Protein AF-A0A2E0SIR5-F1 (afdb_monomer_lite)

pLDDT: mean 81.7, std 12.96, range [32.72, 91.44]

Radius of gyration: 16.81 Å; chains: 1; bounding box: 37×36×46 Å

Foldseek 3Di:
DDKDFLQVVLVVLLVLLVLVLVLLPVLLVVAPDPVSVVLSVVSNVVSVVLSVVSVCCSVVPDPVRRRDMFDDDDLVQLVVLSVPLHDHNPDDSVVNLVSVLSNLVSVLVNLVVVLVRDPDVVNNVVSVVSSVVSVVVNVVSVVQVVVCVVDDDHPPPDD

Secondary structure (DSSP, 8-state):
--EEEHHHHHHHHHHHHHHHHHHHHHHHHH-SSHHHHHHHHHHHHHHHHHHHHHHHHHHHS-HHHHT-EEEPPP-HHHHHHHHH----TT--HHHHHHHHHHHHHHHHHHHHHHHHH---HHHHHHHHHHHHHHHHHHHHHHHHHHHHHHSS-------

Structure (mmCIF, N/CA/C/O backbone):
data_AF-A0A2E0SIR5-F1
#
_entry.id   AF-A0A2E0SIR5-F1
#
loop_
_atom_site.group_PDB
_atom_site.id
_atom_site.type_symbol
_atom_site.label_atom_id
_atom_site.label_alt_id
_atom_site.label_comp_id
_atom_site.label_asym_id
_atom_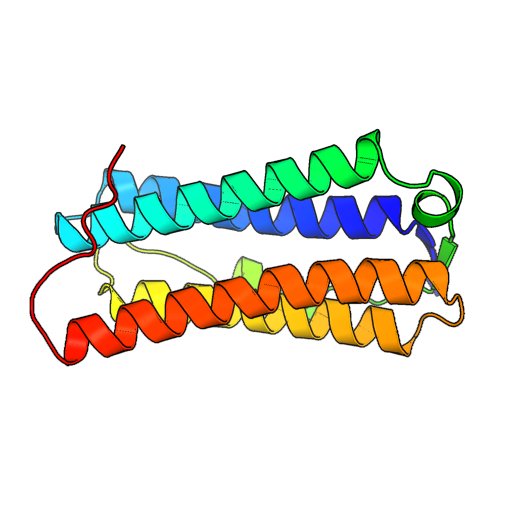site.label_entity_id
_atom_site.label_seq_id
_atom_site.pdbx_PDB_ins_code
_atom_site.Cartn_x
_atom_site.Cartn_y
_atom_site.Cartn_z
_atom_site.occupancy
_atom_site.B_iso_or_equiv
_atom_site.auth_seq_id
_atom_site.auth_comp_id
_atom_site.auth_asym_id
_atom_site.auth_atom_id
_atom_site.pdbx_PDB_model_num
ATOM 1 N N . MET A 1 1 ? 12.531 -19.395 -13.710 1.00 58.06 1 MET A N 1
ATOM 2 C CA . MET A 1 1 ? 12.497 -17.921 -13.740 1.00 58.06 1 MET A CA 1
ATOM 3 C C . MET A 1 1 ? 11.177 -17.541 -14.371 1.00 58.06 1 MET A C 1
ATOM 5 O O . MET A 1 1 ? 10.950 -17.927 -15.512 1.00 58.06 1 MET A O 1
ATOM 9 N N . ALA A 1 2 ? 10.277 -16.946 -13.594 1.00 77.88 2 ALA A N 1
ATOM 10 C CA . ALA A 1 2 ? 9.018 -16.431 -14.116 1.00 77.88 2 ALA A CA 1
ATOM 11 C C . ALA A 1 2 ? 9.259 -15.013 -14.646 1.00 77.88 2 ALA A C 1
ATOM 13 O O . ALA A 1 2 ? 10.130 -14.304 -14.142 1.00 77.88 2 ALA A O 1
ATOM 14 N N . TYR A 1 3 ? 8.525 -14.628 -15.680 1.00 81.69 3 TYR A N 1
ATOM 15 C CA . TYR A 1 3 ? 8.509 -13.265 -16.192 1.00 81.69 3 TYR A CA 1
ATOM 16 C C . TYR A 1 3 ? 7.081 -12.771 -16.100 1.00 81.69 3 TYR A C 1
ATOM 18 O O . TYR A 1 3 ? 6.161 -13.504 -16.456 1.00 81.69 3 TYR A O 1
ATOM 26 N N . GLU A 1 4 ? 6.915 -11.539 -15.650 1.00 86.19 4 GLU A N 1
ATOM 27 C CA . GLU A 1 4 ? 5.612 -10.899 -15.549 1.00 86.19 4 GLU A CA 1
ATOM 28 C C . GLU A 1 4 ? 5.684 -9.513 -16.169 1.00 86.19 4 GLU A C 1
ATOM 30 O O . GLU A 1 4 ? 6.744 -8.888 -16.249 1.00 86.19 4 GLU A O 1
ATOM 35 N N . THR A 1 5 ? 4.543 -9.034 -16.646 1.00 90.38 5 THR A N 1
ATOM 36 C CA . THR A 1 5 ? 4.453 -7.665 -17.150 1.00 90.38 5 THR A CA 1
ATOM 37 C C . THR A 1 5 ? 4.331 -6.684 -15.990 1.00 90.38 5 THR A C 1
ATOM 39 O O . THR A 1 5 ? 3.752 -7.012 -14.950 1.00 90.38 5 THR A O 1
ATOM 42 N N . VAL A 1 6 ? 4.804 -5.449 -16.175 1.00 88.94 6 VAL A N 1
ATOM 43 C CA . VAL A 1 6 ? 4.558 -4.359 -15.211 1.00 88.94 6 VAL A CA 1
ATOM 44 C C . VAL A 1 6 ? 3.060 -4.226 -14.929 1.00 88.94 6 VAL A C 1
ATOM 46 O O . VAL A 1 6 ? 2.660 -4.043 -13.784 1.00 88.94 6 VAL A O 1
ATOM 49 N N . ARG A 1 7 ? 2.213 -4.409 -15.947 1.00 89.94 7 ARG A N 1
ATOM 50 C CA . ARG A 1 7 ? 0.754 -4.469 -15.802 1.00 89.94 7 ARG A CA 1
ATOM 51 C C . ARG A 1 7 ? 0.297 -5.510 -14.778 1.00 89.94 7 ARG A C 1
ATOM 53 O O . ARG A 1 7 ? -0.527 -5.175 -13.931 1.00 89.94 7 ARG A O 1
ATOM 60 N N . ASN A 1 8 ? 0.818 -6.734 -14.851 1.00 89.38 8 ASN A N 1
ATOM 61 C CA . ASN A 1 8 ? 0.460 -7.809 -13.922 1.00 89.38 8 ASN A CA 1
ATOM 62 C C . ASN A 1 8 ? 0.947 -7.505 -12.502 1.00 89.38 8 ASN A C 1
ATOM 64 O O . ASN A 1 8 ? 0.216 -7.747 -11.548 1.00 89.38 8 ASN A O 1
ATOM 68 N N . ILE A 1 9 ? 2.131 -6.903 -12.358 1.00 88.81 9 ILE A N 1
ATOM 69 C CA . ILE A 1 9 ? 2.648 -6.455 -11.055 1.00 88.81 9 ILE A CA 1
ATOM 70 C C . ILE A 1 9 ? 1.749 -5.355 -10.467 1.00 88.81 9 ILE A C 1
ATOM 72 O O . ILE A 1 9 ? 1.407 -5.393 -9.289 1.00 88.81 9 ILE A O 1
ATOM 76 N N . VAL A 1 10 ? 1.302 -4.399 -11.283 1.00 88.50 10 VAL A N 1
ATOM 77 C CA . VAL A 1 10 ? 0.365 -3.350 -10.849 1.00 88.50 10 VAL A CA 1
ATOM 78 C C . VAL A 1 10 ? -0.994 -3.937 -10.457 1.00 88.50 10 VAL A C 1
ATOM 80 O O . VAL A 1 10 ? -1.570 -3.508 -9.458 1.00 88.50 10 VAL A O 1
ATOM 83 N N . GLU A 1 11 ? -1.501 -4.924 -11.202 1.00 89.69 11 GLU A N 1
ATOM 84 C CA . GLU A 1 11 ? -2.747 -5.619 -10.847 1.00 89.69 11 GLU A CA 1
ATOM 85 C C . GLU A 1 11 ? -2.596 -6.388 -9.532 1.00 89.69 11 GLU A C 1
ATOM 87 O O . GLU A 1 11 ? -3.470 -6.314 -8.675 1.00 89.69 11 GLU A O 1
ATOM 92 N N . LEU A 1 12 ? -1.456 -7.050 -9.324 1.00 89.88 12 LEU A N 1
ATOM 93 C CA . LEU A 1 12 ? -1.142 -7.732 -8.073 1.00 89.88 12 LEU A CA 1
ATOM 94 C C . LEU A 1 12 ? -1.183 -6.763 -6.887 1.00 89.88 12 LEU A C 1
ATOM 96 O O . LEU A 1 12 ? -1.858 -7.039 -5.898 1.00 89.88 12 LEU A O 1
ATOM 100 N N . ILE A 1 13 ? -0.506 -5.616 -6.996 1.00 89.88 13 ILE A N 1
ATOM 101 C CA . ILE A 1 13 ? -0.499 -4.580 -5.953 1.00 89.88 13 ILE A CA 1
ATOM 102 C C . ILE A 1 13 ? -1.934 -4.110 -5.679 1.00 89.88 13 ILE A C 1
ATOM 104 O O . ILE A 1 13 ? -2.387 -4.102 -4.532 1.00 89.88 13 ILE A O 1
ATOM 108 N N . ARG A 1 14 ? -2.689 -3.796 -6.737 1.00 90.88 14 ARG A N 1
ATOM 109 C CA . ARG A 1 14 ? -4.096 -3.383 -6.647 1.00 90.88 14 ARG A CA 1
ATOM 110 C C . ARG A 1 14 ? -4.962 -4.425 -5.935 1.00 90.88 14 ARG A C 1
ATOM 112 O O . ARG A 1 14 ? -5.842 -4.065 -5.152 1.00 90.88 14 ARG A O 1
ATOM 119 N N . ASP A 1 15 ? -4.707 -5.701 -6.186 1.00 90.81 15 ASP A N 1
ATOM 120 C CA . ASP A 1 15 ? -5.405 -6.821 -5.566 1.00 90.81 15 ASP A CA 1
ATOM 121 C C . ASP A 1 15 ? -5.079 -6.975 -4.079 1.00 90.81 15 ASP A C 1
ATOM 123 O O . ASP A 1 15 ? -5.973 -7.333 -3.305 1.00 90.81 15 ASP A O 1
ATOM 127 N N . LYS A 1 16 ? -3.843 -6.688 -3.652 1.00 90.62 16 LYS A N 1
ATOM 128 C CA . LYS A 1 16 ? -3.480 -6.686 -2.224 1.00 90.62 16 LYS A CA 1
ATOM 129 C C . LYS A 1 16 ? -4.167 -5.545 -1.472 1.00 90.62 16 LYS A C 1
ATOM 131 O O . LYS A 1 16 ? -4.758 -5.785 -0.424 1.00 90.62 16 LYS A O 1
ATOM 136 N N . HIS A 1 17 ? -4.188 -4.340 -2.041 1.00 90.06 17 HIS A N 1
ATOM 137 C CA . HIS A 1 17 ? -4.919 -3.204 -1.462 1.00 90.06 17 HIS A CA 1
ATOM 138 C C . HIS A 1 17 ? -6.436 -3.457 -1.401 1.00 90.06 17 HIS A C 1
ATOM 140 O O . HIS A 1 17 ? -7.101 -3.120 -0.422 1.00 90.06 17 HIS A O 1
ATOM 146 N N . ARG A 1 18 ? -7.003 -4.149 -2.402 1.00 90.25 18 ARG A N 1
ATOM 147 C CA . ARG A 1 18 ? -8.403 -4.606 -2.340 1.00 90.25 18 ARG A CA 1
ATOM 148 C C . ARG A 1 18 ? -8.640 -5.558 -1.164 1.00 90.25 18 ARG A C 1
ATOM 150 O O . ARG A 1 18 ? -9.606 -5.370 -0.435 1.00 90.25 18 ARG A O 1
ATOM 157 N N . GLN A 1 19 ? -7.768 -6.548 -0.968 1.00 90.31 19 GLN A N 1
ATOM 158 C CA . GLN A 1 19 ? -7.872 -7.486 0.159 1.00 90.31 19 GLN A CA 1
ATOM 159 C C . GLN A 1 19 ? -7.798 -6.763 1.508 1.00 90.31 19 GLN A C 1
ATOM 161 O O . GLN A 1 19 ? -8.615 -7.034 2.383 1.00 90.31 19 GLN A O 1
ATOM 166 N N . MET A 1 20 ? -6.883 -5.799 1.642 1.00 90.00 20 MET A N 1
ATOM 167 C CA . MET A 1 20 ? -6.754 -4.952 2.830 1.00 90.00 20 MET A CA 1
ATOM 168 C C . MET A 1 20 ? -8.047 -4.179 3.121 1.00 90.00 20 MET A C 1
ATOM 170 O O . MET A 1 20 ? -8.591 -4.240 4.223 1.00 90.00 20 MET A O 1
ATOM 174 N N . ARG A 1 21 ? -8.599 -3.506 2.106 1.00 90.19 21 ARG A N 1
ATOM 175 C CA . ARG A 1 21 ? -9.873 -2.782 2.211 1.00 90.19 21 ARG A CA 1
ATOM 176 C C . ARG A 1 21 ? -11.027 -3.685 2.653 1.00 90.19 21 ARG A C 1
ATOM 178 O O . ARG A 1 21 ? -11.839 -3.280 3.486 1.00 90.19 21 ARG A O 1
ATOM 185 N N . ASP A 1 22 ? -11.120 -4.876 2.072 1.00 89.44 22 ASP A N 1
ATOM 186 C CA . ASP A 1 22 ? -12.198 -5.822 2.362 1.00 89.44 22 ASP A CA 1
ATOM 187 C C . ASP A 1 22 ? -12.049 -6.394 3.791 1.00 89.44 22 ASP A C 1
ATOM 189 O O . ASP A 1 22 ? -13.043 -6.558 4.503 1.00 89.44 22 ASP A O 1
ATOM 193 N N . ALA A 1 23 ? -10.813 -6.598 4.267 1.00 88.50 23 ALA A N 1
ATOM 194 C CA . ALA A 1 23 ? -10.523 -7.018 5.642 1.00 88.50 23 ALA A CA 1
ATOM 195 C C . ALA A 1 23 ? -10.943 -5.975 6.698 1.00 88.50 23 ALA A C 1
ATOM 197 O O . ALA A 1 23 ? -11.315 -6.342 7.813 1.00 88.50 23 ALA A O 1
ATOM 198 N N . LEU A 1 24 ? -10.949 -4.684 6.348 1.00 88.00 24 LEU A N 1
ATOM 199 C CA . LEU A 1 24 ? -11.376 -3.590 7.231 1.00 88.00 24 LEU A CA 1
ATOM 200 C C . LEU A 1 24 ? -12.908 -3.475 7.366 1.00 88.00 24 LEU A C 1
ATOM 202 O O . LEU A 1 24 ? -13.403 -2.894 8.335 1.00 88.00 24 LEU A O 1
ATOM 206 N N . GLU A 1 25 ? -13.687 -4.032 6.433 1.00 87.75 25 GLU A N 1
ATOM 207 C CA . GLU A 1 25 ? -15.138 -3.809 6.368 1.00 87.75 25 GLU A CA 1
ATOM 208 C C . GLU A 1 25 ? -15.906 -4.482 7.517 1.00 87.75 25 GLU A C 1
ATOM 210 O O . GLU A 1 25 ? -16.723 -3.847 8.195 1.00 87.75 25 GLU A O 1
ATOM 215 N N . ALA A 1 26 ? -15.645 -5.769 7.758 1.00 85.31 26 ALA A N 1
ATOM 216 C CA . ALA A 1 26 ? -16.358 -6.531 8.782 1.00 85.31 26 ALA A CA 1
ATOM 217 C C . ALA A 1 26 ? -16.077 -6.028 10.216 1.00 85.31 26 ALA A C 1
ATOM 219 O O . ALA A 1 26 ? -17.031 -5.915 10.997 1.00 85.31 26 ALA A O 1
ATOM 220 N N . PRO A 1 27 ? -14.830 -5.675 10.584 1.00 86.62 27 PRO A N 1
ATOM 221 C CA . PRO A 1 27 ? -14.520 -5.069 11.877 1.00 86.62 27 PRO A CA 1
ATOM 222 C C . PRO A 1 27 ? -15.147 -3.692 12.044 1.00 86.62 27 PRO A C 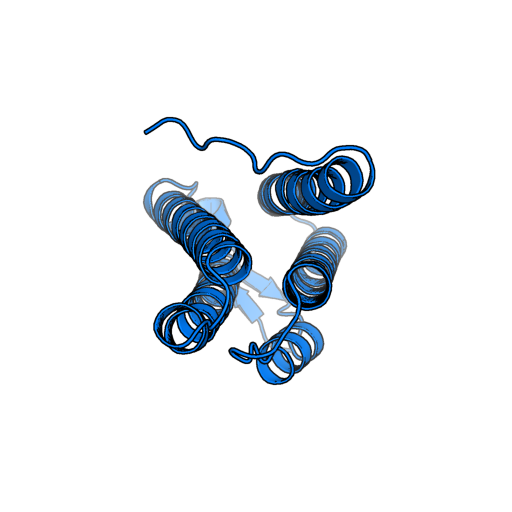1
ATOM 224 O O . PRO A 1 27 ? -15.686 -3.410 13.112 1.00 86.62 27 PRO A O 1
ATOM 227 N N . ARG A 1 28 ? -15.187 -2.872 10.983 1.00 86.19 28 ARG A N 1
ATOM 228 C CA . ARG A 1 28 ? -15.831 -1.549 11.012 1.00 86.19 28 ARG A CA 1
ATOM 229 C C . ARG A 1 28 ? -17.306 -1.653 11.384 1.00 86.19 28 ARG A C 1
ATOM 231 O O . ARG A 1 28 ? -17.776 -0.925 12.253 1.00 86.19 28 ARG A O 1
ATOM 238 N N . ALA A 1 29 ? -18.026 -2.600 10.782 1.00 85.56 29 ALA A N 1
ATOM 239 C CA . ALA A 1 29 ? -19.447 -2.823 11.058 1.00 85.56 29 ALA A CA 1
ATOM 240 C C . ALA A 1 29 ? -19.733 -3.327 12.488 1.00 85.56 29 ALA A C 1
ATOM 242 O O . ALA A 1 29 ? -20.870 -3.250 12.953 1.00 85.56 29 ALA A O 1
ATOM 243 N N . ARG A 1 30 ? -18.723 -3.872 13.176 1.00 85.25 30 ARG A N 1
ATOM 244 C CA . ARG A 1 30 ? -18.840 -4.480 14.513 1.00 85.25 30 ARG A CA 1
ATOM 245 C C . ARG A 1 30 ? -18.072 -3.716 15.593 1.00 85.25 30 ARG A C 1
ATOM 247 O O . ARG A 1 30 ? -18.050 -4.165 16.739 1.00 85.25 30 ARG A O 1
ATOM 254 N N . ALA A 1 31 ? -17.440 -2.601 15.236 1.00 83.88 31 ALA A N 1
ATOM 255 C CA . ALA A 1 31 ? -16.607 -1.819 16.131 1.00 83.88 31 ALA A CA 1
ATOM 256 C C . ALA A 1 31 ? -17.429 -1.320 17.325 1.00 83.88 31 ALA A C 1
ATOM 258 O O . ALA A 1 31 ? -18.484 -0.703 17.173 1.00 83.88 31 ALA A O 1
ATOM 259 N N . LYS A 1 32 ? -16.932 -1.584 18.535 1.00 80.75 32 LYS A N 1
ATOM 260 C CA . LYS A 1 32 ? -17.599 -1.174 19.783 1.00 80.75 32 LYS A CA 1
ATOM 261 C C . LYS A 1 32 ? -17.316 0.283 20.149 1.00 80.75 32 LYS A C 1
ATOM 263 O O . LYS A 1 32 ? -18.057 0.876 20.929 1.00 80.75 32 LYS A O 1
ATOM 268 N N . SER A 1 33 ? -16.243 0.849 19.600 1.00 85.06 33 SER A N 1
ATOM 269 C CA . SER A 1 33 ? -15.816 2.226 19.831 1.00 85.06 33 SER A CA 1
ATOM 270 C C . SER A 1 33 ? -16.059 3.078 18.581 1.00 85.06 33 SER A C 1
ATOM 272 O O . SER A 1 33 ? -15.588 2.700 17.505 1.00 85.06 33 SER A O 1
ATOM 274 N N . PRO A 1 34 ? -16.710 4.253 18.704 1.00 83.69 34 PRO A N 1
ATOM 275 C CA . PRO A 1 34 ? -16.827 5.210 17.605 1.00 83.69 34 PRO A CA 1
ATOM 276 C C . PRO A 1 34 ? -15.467 5.611 17.027 1.00 83.69 34 PRO A C 1
ATOM 278 O O . PRO A 1 34 ? -15.338 5.761 15.819 1.00 83.69 34 PRO A O 1
ATOM 281 N N . LYS A 1 35 ? -14.437 5.713 17.880 1.00 84.12 35 LYS A N 1
ATOM 282 C CA . LYS A 1 35 ? -13.070 6.048 17.464 1.00 84.12 35 LYS A CA 1
ATOM 283 C C . LYS A 1 35 ? -12.502 4.987 16.517 1.00 84.12 35 LYS A C 1
ATOM 285 O O . LYS A 1 35 ? -12.050 5.311 15.430 1.00 84.12 35 LYS A O 1
ATOM 290 N N . VAL A 1 36 ? -12.621 3.715 16.903 1.00 86.62 36 VAL A N 1
ATOM 291 C CA . VAL A 1 36 ? -12.186 2.563 16.094 1.00 86.62 36 VAL A CA 1
ATOM 292 C C . VAL A 1 36 ? -12.955 2.491 14.775 1.00 86.62 36 VAL A C 1
ATOM 294 O O . VAL A 1 36 ? -12.354 2.274 13.728 1.00 86.62 36 VAL A O 1
ATOM 297 N N . ALA A 1 37 ? -14.271 2.720 14.802 1.00 85.12 37 ALA A N 1
ATOM 298 C CA . ALA A 1 37 ? -15.089 2.734 13.590 1.00 85.12 37 ALA A CA 1
ATOM 299 C C . ALA A 1 37 ? -14.629 3.814 12.596 1.00 85.12 37 ALA A C 1
ATOM 301 O O . ALA A 1 37 ? -14.508 3.530 11.405 1.00 85.12 37 ALA A O 1
ATOM 302 N N . VAL A 1 38 ? -14.333 5.022 13.090 1.00 86.88 38 VAL A N 1
ATOM 303 C CA . VAL A 1 38 ? -13.818 6.134 12.277 1.00 86.88 38 VAL A CA 1
ATOM 304 C C . VAL A 1 38 ? -12.436 5.811 11.712 1.00 86.88 38 VAL A C 1
ATOM 306 O O . VAL A 1 38 ? -12.223 6.010 10.519 1.00 86.88 38 VAL A O 1
ATOM 309 N N . THR A 1 39 ? -11.518 5.261 12.513 1.00 87.25 39 THR A N 1
ATOM 310 C CA . THR A 1 39 ? -10.187 4.854 12.029 1.00 87.25 39 THR A CA 1
ATOM 311 C C . THR A 1 39 ? -10.292 3.801 10.927 1.00 87.25 39 THR A C 1
ATOM 313 O O . THR A 1 39 ? -9.678 3.949 9.875 1.00 87.25 39 THR A O 1
ATOM 316 N N . LEU A 1 40 ? -11.108 2.762 11.126 1.00 87.56 40 LEU A N 1
ATOM 317 C CA . LEU A 1 40 ? -11.317 1.716 10.122 1.00 87.56 40 LEU A CA 1
ATOM 318 C C . LEU A 1 40 ? -11.951 2.273 8.840 1.00 87.56 40 LEU A C 1
ATOM 320 O O . LEU A 1 40 ? -11.573 1.864 7.747 1.00 87.56 40 LEU A O 1
ATOM 324 N N . GLU A 1 41 ? -12.888 3.220 8.951 1.00 88.31 41 GLU A N 1
ATOM 325 C CA . GLU A 1 41 ? -13.472 3.899 7.789 1.00 88.31 41 GLU A CA 1
ATOM 326 C C . GLU A 1 41 ? -12.444 4.749 7.038 1.00 88.31 41 GLU A C 1
ATOM 328 O O . GLU A 1 41 ? -12.399 4.712 5.808 1.00 88.31 41 GLU A O 1
ATOM 333 N N . TYR A 1 42 ? -11.619 5.500 7.766 1.00 87.56 42 TYR A N 1
ATOM 334 C CA . TYR A 1 42 ? -10.558 6.311 7.183 1.00 87.56 42 TYR A CA 1
ATOM 335 C C . TYR A 1 42 ? -9.568 5.445 6.396 1.00 87.56 42 TYR A C 1
ATOM 337 O O . TYR A 1 42 ? -9.335 5.707 5.216 1.00 87.56 42 TYR A O 1
ATOM 345 N N . LEU A 1 43 ? -9.073 4.361 6.999 1.00 88.12 43 LEU A N 1
ATOM 346 C CA . LEU A 1 43 ? -8.170 3.424 6.326 1.00 88.12 43 LEU A CA 1
ATOM 347 C C . LEU A 1 43 ? -8.838 2.742 5.127 1.00 88.12 43 LEU A C 1
ATOM 349 O O . LEU A 1 43 ? -8.211 2.562 4.087 1.00 88.12 43 LEU A O 1
ATOM 353 N N . GLN A 1 44 ? -10.126 2.403 5.225 1.00 89.88 44 GLN A N 1
ATOM 354 C CA . GLN A 1 44 ? -10.862 1.815 4.106 1.00 89.88 44 GLN A CA 1
ATOM 355 C C . GLN A 1 44 ? -10.949 2.773 2.904 1.00 89.88 44 GLN A C 1
ATOM 357 O O . GLN A 1 44 ? -10.783 2.341 1.759 1.00 89.88 44 GLN A O 1
ATOM 362 N N . LYS A 1 45 ? -11.203 4.066 3.152 1.00 88.25 45 LYS A N 1
ATOM 363 C CA . LYS A 1 45 ? -11.227 5.103 2.106 1.00 88.25 45 LYS A CA 1
ATOM 364 C C . LYS A 1 45 ? -9.845 5.305 1.493 1.00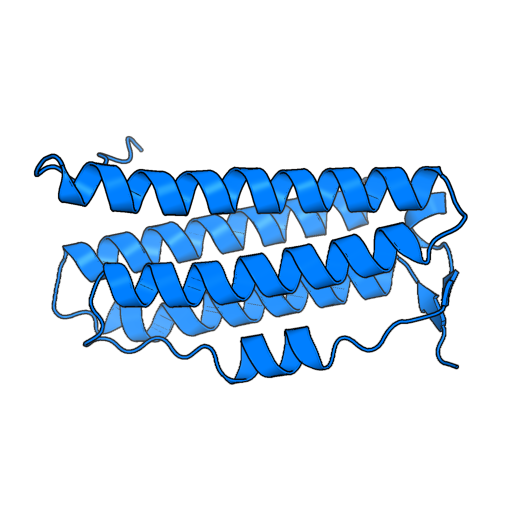 88.25 45 LYS A C 1
ATOM 366 O O . LYS A 1 45 ? -9.731 5.316 0.270 1.00 88.25 45 LYS A O 1
ATOM 371 N N . ASP A 1 46 ? -8.812 5.372 2.327 1.00 87.25 46 ASP A N 1
ATOM 372 C CA . ASP A 1 46 ? -7.416 5.485 1.900 1.00 87.25 46 ASP A CA 1
ATOM 373 C C . ASP A 1 46 ? -7.054 4.345 0.920 1.00 87.25 46 ASP A C 1
ATOM 375 O O . ASP A 1 46 ? -6.592 4.575 -0.204 1.00 87.25 46 ASP A O 1
ATOM 379 N N . GLU A 1 47 ? -7.359 3.097 1.275 1.00 89.31 47 GLU A N 1
ATOM 380 C CA . GLU A 1 47 ? -7.139 1.929 0.410 1.00 89.31 47 GLU A CA 1
ATOM 381 C C . GLU A 1 47 ? -7.931 1.989 -0.909 1.00 89.31 47 GLU A C 1
ATOM 383 O O . GLU A 1 47 ? -7.424 1.636 -1.980 1.00 89.31 47 GLU A O 1
ATOM 388 N N . GLN A 1 48 ? -9.169 2.487 -0.866 1.00 89.06 48 GLN A N 1
ATOM 389 C CA . GLN A 1 48 ? -9.989 2.673 -2.062 1.00 89.06 48 GLN A CA 1
ATOM 390 C C . GLN A 1 48 ? -9.396 3.718 -3.018 1.00 89.06 48 GLN A C 1
ATOM 392 O O . GLN A 1 48 ? -9.373 3.489 -4.231 1.00 89.06 48 GLN A O 1
ATOM 397 N N . GLU A 1 49 ? -8.904 4.844 -2.503 1.00 87.50 49 GLU A N 1
ATOM 398 C CA . GLU A 1 49 ? -8.256 5.883 -3.311 1.00 87.50 49 GLU A CA 1
ATOM 399 C C . GLU A 1 49 ? -7.021 5.341 -4.033 1.00 87.50 49 GLU A C 1
ATOM 401 O O . GLU A 1 49 ? -6.825 5.607 -5.223 1.00 87.50 49 GLU A O 1
ATOM 406 N N . LEU A 1 50 ? -6.237 4.498 -3.355 1.00 85.75 50 LEU A N 1
ATOM 407 C CA . LEU A 1 50 ? -5.074 3.853 -3.962 1.00 85.75 50 LEU A CA 1
ATOM 408 C C . LEU A 1 50 ? -5.487 2.898 -5.085 1.00 85.75 50 LEU A C 1
ATOM 410 O O . LEU A 1 50 ? -4.918 2.918 -6.178 1.00 85.75 50 LEU A O 1
ATOM 414 N N . GLN A 1 51 ? -6.529 2.100 -4.851 1.00 87.19 51 GLN A N 1
ATOM 415 C CA . GLN A 1 51 ? -7.060 1.192 -5.862 1.00 87.19 51 GLN A CA 1
ATOM 416 C C . GLN A 1 51 ? -7.521 1.940 -7.126 1.00 87.19 51 GLN A C 1
ATOM 418 O O . GLN A 1 51 ? -7.336 1.441 -8.243 1.00 87.19 51 GLN A O 1
ATOM 423 N N . LEU A 1 52 ? -8.122 3.121 -6.956 1.00 86.50 52 LEU A N 1
ATOM 424 C CA . LEU A 1 52 ? -8.541 3.989 -8.058 1.00 86.50 52 LEU A CA 1
ATOM 425 C C . LEU A 1 52 ? -7.337 4.602 -8.778 1.00 86.50 52 LEU A C 1
ATOM 427 O O . LEU A 1 52 ? -7.299 4.569 -10.008 1.00 86.50 52 LEU A O 1
ATOM 431 N N . MET A 1 53 ? -6.336 5.095 -8.044 1.00 87.06 53 MET A N 1
ATOM 432 C CA . MET A 1 53 ? -5.089 5.604 -8.623 1.00 87.06 53 MET A CA 1
ATOM 433 C C . MET A 1 53 ? -4.395 4.532 -9.475 1.00 87.06 53 MET A C 1
ATOM 435 O O . MET A 1 53 ? -4.029 4.808 -10.618 1.00 87.06 53 MET A O 1
ATOM 439 N N . LEU A 1 54 ? -4.259 3.307 -8.961 1.00 85.56 54 LEU A N 1
ATOM 440 C CA . LEU A 1 54 ? -3.647 2.191 -9.691 1.00 85.56 54 LEU A CA 1
ATOM 441 C C . LEU A 1 54 ? -4.465 1.786 -10.920 1.00 85.56 54 LEU A C 1
ATOM 443 O O . LEU A 1 54 ? -3.899 1.562 -11.990 1.00 85.56 54 LEU A O 1
ATOM 447 N N . GLY A 1 55 ? -5.795 1.741 -10.800 1.00 84.12 55 GLY A N 1
ATOM 448 C CA . GLY A 1 55 ? -6.677 1.482 -11.941 1.00 84.12 55 GLY A CA 1
ATOM 449 C C . GLY A 1 55 ? -6.549 2.555 -13.027 1.00 84.12 55 GLY A C 1
ATOM 450 O O . GLY A 1 55 ? -6.466 2.238 -14.216 1.00 84.12 55 GLY A O 1
ATOM 451 N N . ASN A 1 56 ? -6.446 3.824 -12.626 1.00 83.56 56 ASN A N 1
ATOM 452 C CA . ASN A 1 56 ? -6.194 4.927 -13.546 1.00 83.56 56 ASN A CA 1
ATOM 453 C C . ASN A 1 56 ? -4.825 4.771 -14.211 1.00 83.56 56 ASN A C 1
ATOM 455 O O . ASN A 1 56 ? -4.764 4.796 -15.437 1.00 83.56 56 ASN A O 1
ATOM 459 N N . ALA A 1 57 ? -3.765 4.488 -13.447 1.00 79.31 57 ALA A N 1
ATOM 460 C CA . ALA A 1 57 ? -2.422 4.250 -13.974 1.00 79.31 57 ALA A CA 1
ATOM 461 C C . ALA A 1 57 ? -2.382 3.112 -15.011 1.00 79.31 57 ALA A C 1
ATOM 463 O O . ALA A 1 57 ? -1.691 3.232 -16.017 1.00 79.31 57 ALA A O 1
ATOM 464 N N . GLN A 1 58 ? -3.171 2.047 -14.845 1.00 78.56 58 GLN A N 1
ATOM 465 C CA . GLN A 1 58 ? -3.282 0.987 -15.857 1.00 78.56 58 GLN A CA 1
ATOM 466 C C . GLN A 1 58 ? -4.001 1.423 -17.144 1.00 78.56 58 GLN A C 1
ATOM 468 O O . GLN A 1 58 ? -3.721 0.880 -18.218 1.00 78.56 58 GLN A O 1
ATOM 473 N N . SER A 1 59 ? -4.952 2.355 -17.036 1.00 76.38 59 SER A N 1
ATOM 474 C CA . SER A 1 59 ? -5.786 2.815 -18.155 1.00 76.38 59 SER A CA 1
ATOM 475 C C . SER A 1 59 ? -5.176 3.985 -18.935 1.00 76.38 59 SER A C 1
ATOM 477 O O . SER A 1 59 ? -5.285 4.024 -20.162 1.00 76.38 59 SER A O 1
ATOM 479 N N . THR A 1 60 ? -4.514 4.914 -18.240 1.00 75.06 60 THR A N 1
ATOM 480 C CA . THR A 1 60 ? -3.932 6.144 -18.798 1.00 75.06 60 THR A CA 1
ATOM 481 C C . THR A 1 60 ? -2.408 6.125 -18.836 1.00 75.06 60 THR A C 1
ATOM 483 O O . THR A 1 60 ? -1.814 7.035 -19.408 1.00 75.06 60 THR A O 1
ATOM 486 N N . GLY A 1 61 ? -1.769 5.136 -18.208 1.00 70.62 61 GLY A N 1
ATOM 487 C CA . GLY A 1 61 ? -0.316 5.017 -18.180 1.00 70.62 61 GLY A CA 1
ATOM 488 C C . GLY A 1 61 ? 0.287 4.751 -19.555 1.00 70.62 61 GLY A C 1
ATOM 489 O O . GLY A 1 61 ? -0.386 4.327 -20.501 1.00 70.62 61 GLY A O 1
ATOM 490 N N . GLU A 1 62 ? 1.593 4.986 -19.659 1.00 79.00 62 GLU A N 1
ATOM 491 C CA . GLU A 1 62 ? 2.353 4.672 -20.863 1.00 79.00 62 GLU A CA 1
ATOM 492 C C . GLU A 1 62 ? 2.283 3.166 -21.137 1.00 79.00 62 GLU A C 1
ATOM 494 O O . GLU A 1 62 ? 2.841 2.355 -20.397 1.00 79.00 62 GLU A O 1
ATOM 499 N N . LYS A 1 63 ? 1.597 2.779 -22.220 1.00 81.12 63 LYS A N 1
ATOM 500 C CA . LYS A 1 63 ? 1.462 1.369 -22.623 1.00 81.12 63 LYS A CA 1
ATOM 501 C C . LYS A 1 63 ? 2.817 0.674 -22.753 1.00 81.12 63 LYS A C 1
ATOM 503 O O . LYS A 1 63 ? 2.939 -0.478 -22.364 1.00 81.12 63 LYS A O 1
ATOM 508 N N . GLU A 1 64 ? 3.830 1.400 -23.228 1.00 82.19 64 GLU A N 1
ATOM 509 C CA . GLU A 1 64 ? 5.208 0.910 -23.329 1.00 82.19 64 GLU A CA 1
ATOM 510 C C . GLU A 1 64 ? 5.765 0.458 -21.970 1.00 82.19 64 GLU A C 1
ATOM 512 O O . GLU A 1 64 ? 6.408 -0.585 -21.894 1.00 82.19 64 GLU A O 1
ATOM 517 N N . VAL A 1 65 ? 5.474 1.186 -20.887 1.00 85.81 65 VAL A N 1
ATOM 518 C CA . VAL A 1 65 ? 5.891 0.814 -19.526 1.00 85.81 65 VAL A CA 1
ATOM 519 C C . VAL A 1 65 ? 5.092 -0.391 -19.032 1.00 85.81 65 VAL A C 1
ATOM 521 O O . VAL A 1 65 ? 5.680 -1.354 -18.552 1.00 85.81 65 VAL A O 1
ATOM 524 N N . LEU A 1 66 ? 3.766 -0.382 -19.189 1.00 86.19 66 LEU A N 1
ATOM 525 C CA . LEU A 1 66 ? 2.886 -1.441 -18.670 1.00 86.19 66 LEU A CA 1
ATOM 526 C C . LEU A 1 66 ? 3.082 -2.800 -19.358 1.00 86.19 66 LEU A C 1
ATOM 528 O O . LEU A 1 66 ? 2.984 -3.837 -18.702 1.00 86.19 66 LEU A O 1
ATOM 532 N N . ASP A 1 67 ? 3.363 -2.798 -20.660 1.00 89.88 67 ASP A N 1
ATOM 533 C CA . ASP A 1 67 ? 3.553 -4.017 -21.456 1.00 89.88 67 ASP A CA 1
ATOM 534 C C . ASP A 1 67 ? 5.017 -4.505 -21.432 1.00 89.88 67 ASP A C 1
ATOM 536 O O . ASP A 1 67 ? 5.368 -5.490 -22.089 1.00 89.88 67 ASP A O 1
ATOM 540 N N . THR A 1 68 ? 5.881 -3.839 -20.654 1.00 87.69 68 THR A N 1
ATOM 541 C CA . THR A 1 68 ? 7.259 -4.275 -20.427 1.00 87.69 68 THR A CA 1
ATOM 542 C C . THR A 1 68 ? 7.280 -5.537 -19.569 1.00 87.69 68 THR A C 1
ATOM 544 O O . THR A 1 68 ? 6.668 -5.596 -18.502 1.00 87.69 68 THR A O 1
ATOM 547 N N . TRP A 1 69 ? 8.025 -6.539 -20.033 1.00 88.81 69 TRP A N 1
ATOM 548 C CA . TRP A 1 69 ? 8.273 -7.779 -19.306 1.00 88.81 69 TRP A CA 1
ATOM 549 C C . TRP A 1 69 ? 9.472 -7.619 -18.382 1.00 88.81 69 TRP A C 1
ATOM 551 O O . TRP A 1 69 ? 10.553 -7.224 -18.820 1.00 88.81 69 TRP A O 1
ATOM 561 N N . LEU A 1 70 ? 9.285 -7.979 -17.121 1.00 84.81 70 LEU A N 1
ATOM 562 C CA . LEU A 1 70 ? 10.326 -8.008 -16.108 1.00 84.81 70 LEU A CA 1
ATOM 563 C C . LEU A 1 70 ? 10.524 -9.435 -15.626 1.00 84.81 70 LEU A C 1
ATOM 565 O O . LEU A 1 70 ? 9.607 -10.259 -15.662 1.00 84.81 70 LEU A O 1
ATOM 569 N N . GLN A 1 71 ? 11.733 -9.730 -15.161 1.00 81.75 71 GLN A N 1
ATOM 570 C CA . GLN A 1 71 ? 11.947 -10.935 -14.381 1.00 81.75 71 GLN A CA 1
ATOM 571 C C . GLN A 1 71 ? 11.117 -10.807 -13.101 1.00 81.75 71 GLN A C 1
ATOM 573 O O . GLN A 1 71 ? 11.324 -9.888 -12.313 1.00 81.75 71 GLN A O 1
ATOM 578 N N . TYR A 1 72 ? 10.141 -11.696 -12.940 1.00 72.75 72 TYR A N 1
ATOM 579 C CA . TYR A 1 72 ? 9.214 -11.634 -11.824 1.00 72.75 72 TYR A CA 1
ATOM 580 C C . TYR A 1 72 ? 9.910 -12.066 -10.544 1.00 72.75 72 TYR A C 1
ATOM 582 O O . TYR A 1 72 ? 10.549 -13.125 -10.490 1.00 72.75 72 TYR A O 1
ATOM 590 N N . ILE A 1 73 ? 9.743 -11.241 -9.519 1.00 69.38 73 ILE A N 1
ATOM 591 C CA . ILE A 1 73 ? 10.205 -11.527 -8.173 1.00 69.38 73 ILE A CA 1
ATOM 592 C C . ILE A 1 73 ? 8.990 -12.022 -7.383 1.00 69.38 73 ILE A C 1
ATOM 594 O O . ILE A 1 73 ? 7.961 -11.341 -7.392 1.00 69.38 73 ILE A O 1
ATOM 598 N N . PRO A 1 74 ? 9.093 -13.183 -6.709 1.00 70.44 74 PRO A N 1
ATOM 599 C CA . PRO A 1 74 ? 8.016 -13.707 -5.882 1.00 70.44 74 PRO A CA 1
ATOM 600 C C . PRO A 1 74 ? 7.538 -12.683 -4.846 1.00 70.44 74 PRO A C 1
ATOM 602 O O . PRO A 1 74 ? 8.341 -12.107 -4.116 1.00 70.44 74 PRO A O 1
ATOM 605 N N . ASP A 1 75 ? 6.223 -12.500 -4.748 1.00 78.19 75 ASP A N 1
ATOM 606 C CA . ASP A 1 75 ? 5.561 -11.646 -3.758 1.00 78.19 75 ASP A CA 1
ATOM 607 C C . ASP A 1 75 ? 5.281 -12.387 -2.440 1.00 78.19 75 ASP A C 1
ATOM 609 O O . ASP A 1 75 ? 4.379 -12.003 -1.702 1.00 78.19 75 ASP A O 1
ATOM 613 N N . GLU A 1 76 ? 6.023 -13.457 -2.138 1.00 80.06 76 GLU A N 1
ATOM 614 C CA . GLU A 1 76 ? 5.734 -14.382 -1.032 1.00 80.06 76 GLU A CA 1
ATOM 615 C C . GLU A 1 76 ? 5.656 -13.673 0.325 1.00 80.06 76 GLU A C 1
ATOM 617 O O . GLU A 1 76 ? 4.746 -13.939 1.107 1.00 80.06 76 GLU A O 1
ATOM 622 N N . GLU A 1 77 ? 6.566 -12.734 0.592 1.00 78.88 77 GLU A N 1
ATOM 623 C CA . GLU A 1 77 ? 6.589 -11.951 1.833 1.00 78.88 77 GLU A CA 1
ATOM 624 C C . GLU A 1 77 ? 5.413 -10.971 1.924 1.00 78.88 77 GLU A C 1
ATOM 626 O O . GLU A 1 77 ? 4.742 -10.882 2.957 1.00 78.88 77 GLU A O 1
ATOM 631 N N . LEU A 1 78 ? 5.088 -10.302 0.816 1.00 84.12 78 LEU A N 1
ATOM 632 C CA . LEU A 1 78 ? 3.916 -9.435 0.727 1.00 84.12 78 LEU A CA 1
ATOM 633 C C . LEU A 1 78 ? 2.623 -10.244 0.899 1.00 84.12 78 LEU A C 1
ATOM 635 O O . LEU A 1 78 ? 1.716 -9.839 1.625 1.00 84.12 78 LEU A O 1
ATOM 639 N N . GLN A 1 79 ? 2.534 -11.413 0.267 1.00 83.75 79 GLN A N 1
ATOM 640 C CA . GLN A 1 79 ? 1.396 -12.315 0.385 1.00 83.75 79 GLN A CA 1
ATOM 641 C C . GLN A 1 79 ? 1.257 -12.868 1.805 1.00 83.75 79 GLN A C 1
ATOM 643 O O . GLN A 1 79 ? 0.141 -12.913 2.323 1.00 83.75 79 GLN A O 1
ATOM 648 N N . ALA A 1 80 ? 2.362 -13.259 2.440 1.00 83.81 80 ALA A N 1
ATOM 649 C CA . ALA A 1 80 ? 2.372 -13.719 3.821 1.00 83.81 80 ALA A CA 1
ATOM 650 C C . ALA A 1 80 ? 1.922 -12.613 4.781 1.00 83.81 80 ALA A C 1
ATOM 652 O O . ALA A 1 80 ? 1.133 -12.895 5.680 1.00 83.81 80 ALA A O 1
ATOM 653 N N . THR A 1 81 ? 2.367 -11.374 4.558 1.00 84.69 81 THR A N 1
ATOM 654 C CA . THR A 1 81 ? 1.952 -10.211 5.351 1.00 84.69 81 THR A CA 1
ATOM 655 C C . THR A 1 81 ? 0.452 -9.977 5.214 1.00 84.69 81 THR A C 1
ATOM 657 O O . THR A 1 81 ? -0.250 -9.980 6.217 1.00 84.69 81 THR A O 1
ATOM 660 N N . VAL A 1 82 ? -0.071 -9.903 3.985 1.00 82.88 82 VAL A N 1
ATOM 661 C CA . VAL A 1 82 ? -1.515 -9.724 3.733 1.00 82.88 82 VAL A CA 1
ATOM 662 C C . VAL A 1 82 ? -2.355 -10.846 4.343 1.00 82.88 82 VAL A C 1
ATOM 664 O O . VAL A 1 82 ? -3.433 -10.585 4.863 1.00 82.88 82 VAL A O 1
ATOM 667 N N . ALA A 1 83 ? -1.876 -12.091 4.299 1.00 81.81 83 ALA A N 1
ATOM 668 C CA . ALA A 1 83 ? -2.584 -13.231 4.880 1.00 81.81 83 ALA A CA 1
ATOM 669 C C . ALA A 1 83 ? -2.567 -13.244 6.419 1.00 81.81 83 ALA A C 1
ATOM 671 O O . ALA A 1 83 ? -3.434 -13.869 7.026 1.00 81.81 83 ALA A O 1
ATOM 672 N N . GLN A 1 84 ? -1.571 -12.606 7.038 1.00 84.00 84 GLN A N 1
ATOM 673 C CA . GLN A 1 84 ? -1.441 -12.489 8.492 1.00 84.00 84 GLN A CA 1
ATOM 674 C C . GLN A 1 84 ? -2.112 -11.230 9.043 1.00 84.00 84 GLN A C 1
ATOM 676 O O . GLN A 1 84 ? -2.435 -11.201 10.228 1.00 84.00 84 GLN A O 1
ATOM 681 N N . THR A 1 85 ? -2.332 -10.209 8.209 1.00 83.81 85 THR A N 1
ATOM 682 C CA . THR A 1 85 ? -3.065 -9.013 8.612 1.00 83.81 85 THR A CA 1
ATOM 683 C C . THR A 1 85 ? -4.526 -9.366 8.872 1.00 83.81 85 THR A C 1
ATOM 685 O O . THR A 1 85 ? -5.301 -9.637 7.955 1.00 83.81 85 THR A O 1
ATOM 688 N N . GLU A 1 86 ? -4.913 -9.323 10.141 1.00 82.19 86 GLU A N 1
ATOM 689 C CA . GLU A 1 86 ? -6.284 -9.530 10.584 1.00 82.19 86 GLU A CA 1
ATOM 690 C C . GLU A 1 86 ? -6.715 -8.348 11.447 1.00 82.19 86 GLU A C 1
ATOM 692 O O . GLU A 1 86 ? -6.077 -8.010 12.442 1.00 82.19 86 GLU A O 1
ATOM 697 N N . PHE A 1 87 ? -7.833 -7.729 11.076 1.00 85.75 87 PHE A N 1
ATOM 698 C CA . PHE A 1 87 ? -8.458 -6.693 11.883 1.00 85.75 87 PHE A CA 1
ATOM 699 C C . PHE A 1 87 ? -9.598 -7.312 12.681 1.00 85.75 87 PHE A C 1
ATOM 701 O O . PHE A 1 87 ? -10.451 -8.013 12.132 1.00 85.75 87 PHE A O 1
ATOM 708 N N . THR A 1 88 ? -9.660 -7.024 13.978 1.00 84.75 88 THR A N 1
ATOM 709 C CA . THR A 1 88 ? -10.755 -7.478 14.839 1.00 84.75 88 THR A CA 1
ATOM 710 C C . THR A 1 88 ? -11.495 -6.288 15.454 1.00 84.75 88 THR A C 1
ATOM 712 O O . THR A 1 88 ? -10.906 -5.224 15.644 1.00 84.75 88 THR A O 1
ATOM 715 N N . PRO A 1 89 ? -12.795 -6.423 15.786 1.00 79.69 89 PRO A N 1
ATOM 716 C CA . PRO A 1 89 ? -13.589 -5.306 16.313 1.00 79.69 89 PRO A CA 1
ATOM 717 C C . PRO A 1 89 ? -13.165 -4.822 17.709 1.00 79.69 89 PRO A C 1
ATOM 719 O O . PRO A 1 89 ? -13.660 -3.791 18.169 1.00 79.69 89 PRO A O 1
ATOM 722 N N . ASP A 1 90 ? -12.318 -5.598 18.390 1.00 83.25 90 ASP A N 1
ATOM 723 C CA . ASP A 1 90 ? -11.850 -5.363 19.756 1.00 83.25 90 ASP A CA 1
ATOM 724 C C . ASP A 1 90 ? -10.431 -4.764 19.808 1.00 83.25 90 ASP A C 1
ATOM 726 O O . ASP A 1 90 ? -9.940 -4.473 20.898 1.00 83.25 90 ASP A O 1
ATOM 730 N N . MET A 1 91 ? -9.783 -4.560 18.653 1.00 85.62 91 MET A N 1
ATOM 731 C CA . MET A 1 91 ? -8.476 -3.904 18.569 1.00 85.62 91 MET A CA 1
ATOM 732 C C . MET A 1 91 ? -8.545 -2.437 18.988 1.00 85.62 91 MET A C 1
ATOM 734 O O . MET A 1 91 ? -9.554 -1.748 18.788 1.00 85.62 91 MET A O 1
ATOM 738 N N . SER A 1 92 ? -7.443 -1.944 19.549 1.00 87.38 92 SER A N 1
ATOM 739 C CA . SER A 1 92 ? -7.272 -0.515 19.763 1.00 87.38 92 SER A CA 1
ATOM 740 C C . SER A 1 92 ? -6.984 0.203 18.440 1.00 87.38 92 SER A C 1
ATOM 742 O O . SER A 1 92 ? -6.622 -0.408 17.437 1.00 87.38 92 SER A O 1
ATOM 744 N N . VAL A 1 93 ? -7.140 1.529 18.435 1.00 84.88 93 VAL A N 1
ATOM 745 C CA . VAL A 1 93 ? -6.745 2.362 17.286 1.00 84.88 93 VAL A CA 1
ATOM 746 C C . VAL A 1 93 ? -5.258 2.181 16.968 1.00 84.88 93 VAL A C 1
ATOM 748 O O . VAL A 1 93 ? -4.899 2.118 15.798 1.00 84.88 93 VAL A O 1
ATOM 751 N N . GLU A 1 94 ? -4.416 2.044 17.995 1.00 84.75 94 GLU A N 1
ATOM 752 C CA . GLU A 1 94 ? -2.974 1.830 17.841 1.00 84.75 94 GLU A CA 1
ATOM 753 C C . GLU A 1 94 ? -2.694 0.501 17.139 1.00 84.75 94 GLU A C 1
ATOM 755 O O . GLU A 1 94 ? -2.022 0.501 16.113 1.00 84.75 94 GLU A O 1
ATOM 760 N N . ASP A 1 95 ? -3.303 -0.597 17.599 1.00 88.38 95 ASP A N 1
ATOM 761 C CA . ASP A 1 95 ? -3.116 -1.918 16.981 1.00 88.38 95 ASP A CA 1
ATOM 762 C C . ASP A 1 95 ? -3.540 -1.914 15.502 1.00 88.38 95 ASP A C 1
ATOM 764 O O . ASP A 1 95 ? -2.875 -2.498 14.650 1.00 88.38 95 ASP A O 1
ATOM 768 N N . ILE A 1 96 ? -4.651 -1.241 15.176 1.00 88.00 96 ILE A N 1
ATOM 769 C CA . ILE A 1 96 ? -5.163 -1.148 13.799 1.00 88.00 96 ILE A CA 1
ATOM 770 C C . ILE A 1 96 ? -4.172 -0.402 12.903 1.00 88.00 96 ILE A C 1
ATOM 772 O O . ILE A 1 96 ? -3.928 -0.819 11.768 1.00 88.00 96 ILE A O 1
ATOM 776 N N . ILE A 1 97 ? -3.601 0.698 13.395 1.00 86.62 97 ILE A N 1
ATOM 777 C CA . ILE A 1 97 ? -2.635 1.479 12.623 1.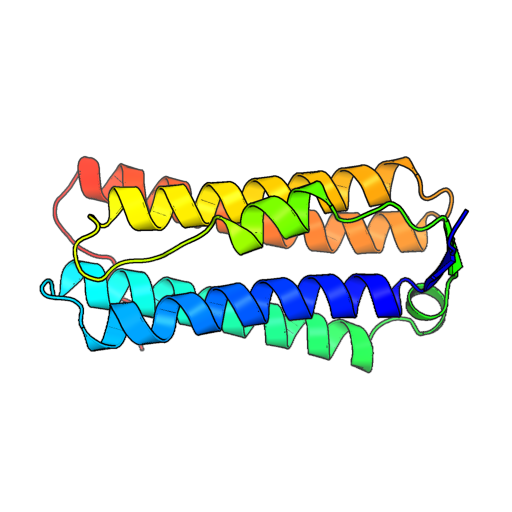00 86.62 97 ILE A CA 1
ATOM 778 C C . ILE A 1 97 ? -1.307 0.727 12.507 1.00 86.62 97 ILE A C 1
ATOM 780 O O . ILE A 1 97 ? -0.723 0.710 11.426 1.00 86.62 97 ILE A O 1
ATOM 784 N N . GLU A 1 98 ? -0.852 0.050 13.560 1.00 88.12 98 GLU A N 1
ATOM 785 C CA . GLU A 1 98 ? 0.351 -0.783 13.502 1.00 88.12 98 GLU A CA 1
ATOM 786 C C . GLU A 1 98 ? 0.218 -1.913 12.474 1.00 88.12 98 GLU A C 1
ATOM 788 O O . GLU A 1 98 ? 1.131 -2.115 11.670 1.00 88.12 98 GLU A O 1
ATOM 793 N N . GLU A 1 99 ? -0.920 -2.613 12.436 1.00 89.75 99 GLU A N 1
ATOM 794 C CA . GLU A 1 99 ? -1.186 -3.634 11.413 1.00 89.75 99 GLU A CA 1
ATOM 795 C C . GLU A 1 99 ? -1.179 -3.045 9.999 1.00 89.75 99 GLU A C 1
ATOM 797 O O . GLU A 1 99 ? -0.567 -3.605 9.083 1.00 89.75 99 GLU A O 1
ATOM 802 N N . LYS A 1 100 ? -1.777 -1.863 9.819 1.00 88.94 100 LYS A N 1
ATOM 803 C CA . LYS A 1 100 ? -1.736 -1.155 8.537 1.00 88.94 100 LYS A CA 1
ATOM 804 C C . LYS A 1 100 ? -0.311 -0.772 8.129 1.00 88.94 100 LYS A C 1
ATOM 806 O O . LYS A 1 100 ? 0.065 -0.946 6.971 1.00 88.94 100 LYS A O 1
ATOM 811 N N . MET A 1 101 ? 0.493 -0.286 9.071 1.00 88.31 101 MET A N 1
ATOM 812 C CA . MET A 1 101 ? 1.881 0.103 8.820 1.00 88.31 101 MET A CA 1
ATOM 813 C C . MET A 1 101 ? 2.753 -1.090 8.424 1.00 88.31 101 MET A C 1
ATOM 815 O O . MET A 1 101 ? 3.615 -0.938 7.561 1.00 88.31 101 MET A O 1
ATOM 819 N N . LYS A 1 102 ? 2.527 -2.278 9.003 1.00 89.94 102 LYS A N 1
ATOM 820 C CA . L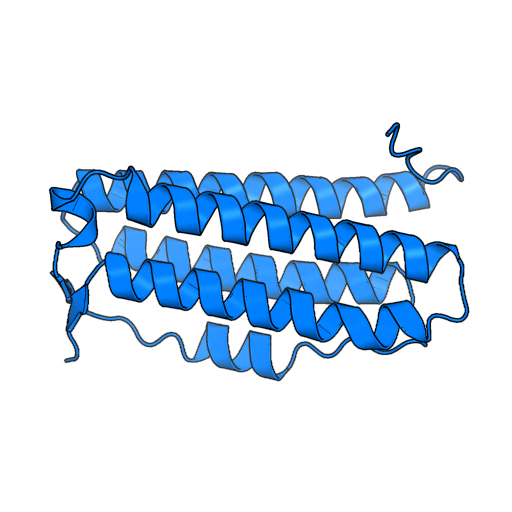YS A 1 102 ? 3.228 -3.508 8.589 1.00 89.94 102 LYS A CA 1
ATOM 821 C C . LYS A 1 102 ? 2.954 -3.833 7.122 1.00 89.94 102 LYS A C 1
ATOM 823 O O . LYS A 1 102 ? 3.885 -4.137 6.380 1.00 89.94 102 LYS A O 1
ATOM 828 N N . PHE A 1 103 ? 1.697 -3.719 6.697 1.00 90.75 103 PHE A N 1
ATOM 829 C CA . PHE A 1 103 ? 1.328 -3.908 5.297 1.00 90.75 103 PHE A CA 1
ATOM 830 C C . PHE A 1 103 ? 1.976 -2.866 4.375 1.00 90.75 103 PHE A C 1
ATOM 832 O O . PHE A 1 103 ? 2.562 -3.238 3.358 1.00 90.75 103 PHE A O 1
ATOM 839 N N . ASP A 1 104 ? 1.926 -1.583 4.741 1.00 90.25 104 ASP A N 1
ATOM 840 C CA . ASP A 1 104 ? 2.535 -0.515 3.939 1.00 90.25 104 ASP A CA 1
ATOM 841 C C . ASP A 1 104 ? 4.052 -0.694 3.815 1.00 90.25 104 ASP A C 1
ATOM 843 O O . ASP A 1 104 ? 4.615 -0.505 2.736 1.00 90.25 104 ASP A O 1
ATOM 847 N N . GLN A 1 105 ? 4.713 -1.125 4.891 1.00 90.38 105 GLN A N 1
ATOM 848 C CA . GLN A 1 105 ? 6.142 -1.420 4.886 1.00 90.38 105 GLN A CA 1
ATOM 849 C C . GLN A 1 105 ? 6.477 -2.595 3.956 1.00 90.38 105 GLN A C 1
ATOM 851 O O . GLN A 1 105 ? 7.370 -2.464 3.118 1.00 90.38 105 GLN A O 1
ATOM 856 N N . ALA A 1 106 ? 5.725 -3.699 4.027 1.00 90.69 106 ALA A N 1
ATOM 857 C CA . ALA A 1 106 ? 5.901 -4.831 3.114 1.00 90.69 106 ALA A CA 1
ATOM 858 C C . ALA A 1 106 ? 5.670 -4.429 1.644 1.00 90.69 106 ALA A C 1
ATOM 860 O O . ALA A 1 106 ? 6.357 -4.908 0.739 1.00 90.69 106 ALA A O 1
ATOM 861 N N . MET A 1 107 ? 4.733 -3.508 1.388 1.00 90.81 107 MET A N 1
ATOM 862 C CA . MET A 1 107 ? 4.490 -2.967 0.049 1.00 90.81 107 MET A CA 1
ATOM 863 C C . MET A 1 107 ? 5.662 -2.111 -0.451 1.00 90.81 107 MET A C 1
ATOM 865 O O . MET A 1 107 ? 6.081 -2.242 -1.603 1.00 90.81 107 MET A O 1
ATOM 869 N N . ILE A 1 108 ? 6.214 -1.250 0.408 1.00 91.19 108 ILE A N 1
ATOM 870 C CA . ILE A 1 108 ? 7.395 -0.435 0.092 1.00 91.19 108 ILE A CA 1
ATOM 871 C C . ILE A 1 108 ? 8.591 -1.334 -0.224 1.00 91.19 108 ILE A C 1
ATOM 873 O O . ILE A 1 108 ? 9.273 -1.098 -1.219 1.00 91.19 108 ILE A O 1
ATOM 877 N N . GLU A 1 109 ? 8.817 -2.382 0.566 1.00 91.00 109 GLU A N 1
ATOM 878 C CA . GLU A 1 109 ? 9.908 -3.340 0.353 1.00 91.00 109 GLU A CA 1
ATOM 879 C C . GLU A 1 109 ? 9.756 -4.100 -0.967 1.00 91.00 109 GLU A C 1
ATOM 881 O O . GLU A 1 109 ? 10.719 -4.211 -1.732 1.00 91.00 109 GLU A O 1
ATOM 886 N N . PHE A 1 110 ? 8.536 -4.537 -1.291 1.00 90.88 110 PHE A N 1
ATOM 887 C CA . PHE A 1 110 ? 8.232 -5.149 -2.582 1.00 90.88 110 PHE A CA 1
ATOM 888 C C . PHE A 1 110 ? 8.539 -4.197 -3.752 1.00 90.88 110 PHE A C 1
ATOM 890 O O . PHE A 1 110 ? 9.165 -4.596 -4.740 1.00 90.88 110 PHE A O 1
ATOM 897 N N . LEU A 1 111 ? 8.151 -2.924 -3.646 1.00 90.38 111 LEU A N 1
ATOM 898 C CA . LEU A 1 111 ? 8.422 -1.915 -4.675 1.00 90.38 111 LEU A CA 1
ATOM 899 C C . LEU A 1 111 ? 9.915 -1.584 -4.789 1.00 90.38 111 LEU A C 1
ATOM 901 O O . LEU A 1 111 ? 10.440 -1.537 -5.901 1.00 90.38 111 LEU A O 1
ATOM 905 N N . ASP A 1 112 ? 10.616 -1.408 -3.669 1.00 90.69 112 ASP A N 1
ATOM 906 C CA . ASP A 1 112 ? 12.063 -1.167 -3.639 1.00 90.69 112 ASP A CA 1
ATOM 907 C C . ASP A 1 112 ? 12.842 -2.314 -4.278 1.00 90.69 112 ASP A C 1
ATOM 909 O O . ASP A 1 112 ? 13.833 -2.083 -4.975 1.00 90.69 112 ASP A O 1
ATOM 913 N N . HIS A 1 113 ? 12.390 -3.548 -4.081 1.00 87.94 113 HIS A N 1
ATOM 914 C CA . HIS A 1 113 ? 12.996 -4.699 -4.723 1.00 87.94 113 HIS A CA 1
ATOM 915 C C . HIS A 1 113 ? 12.797 -4.664 -6.250 1.00 87.94 113 HIS A C 1
ATOM 917 O O . HIS A 1 113 ? 13.766 -4.784 -6.999 1.00 87.94 113 HIS A O 1
ATOM 923 N N . ASN A 1 114 ? 11.580 -4.379 -6.730 1.00 87.06 114 ASN A N 1
ATOM 924 C CA . ASN A 1 114 ? 11.311 -4.213 -8.167 1.00 87.06 114 ASN A CA 1
ATOM 925 C C . ASN A 1 114 ? 12.113 -3.054 -8.797 1.00 87.06 114 ASN A C 1
ATOM 927 O O . ASN A 1 114 ? 12.557 -3.166 -9.940 1.00 87.06 114 ASN A O 1
ATOM 931 N N . ILE A 1 115 ? 12.339 -1.962 -8.057 1.00 89.75 115 ILE A N 1
ATOM 932 C CA . ILE A 1 115 ? 13.177 -0.825 -8.480 1.00 89.75 115 ILE A CA 1
ATOM 933 C C . ILE A 1 115 ? 14.645 -1.242 -8.649 1.00 89.75 115 ILE A C 1
ATOM 935 O O . ILE A 1 115 ? 15.300 -0.784 -9.579 1.00 89.75 115 ILE A O 1
ATOM 939 N N . ARG A 1 116 ? 15.177 -2.093 -7.763 1.00 87.00 116 ARG A N 1
ATOM 940 C CA . ARG A 1 116 ? 16.584 -2.537 -7.820 1.00 87.00 116 ARG A CA 1
ATOM 941 C C . ARG A 1 116 ? 16.853 -3.524 -8.949 1.00 87.00 116 ARG A C 1
ATOM 943 O O . ARG A 1 116 ? 17.939 -3.497 -9.521 1.00 87.00 116 ARG A O 1
ATOM 950 N N . GLU A 1 117 ? 15.885 -4.383 -9.247 1.00 84.62 117 GLU A N 1
ATOM 951 C CA . GLU A 1 117 ? 16.043 -5.444 -10.247 1.00 84.62 117 GLU A CA 1
ATOM 952 C C . GLU A 1 117 ? 15.690 -4.981 -11.671 1.00 84.62 117 GLU A C 1
ATOM 954 O O . GLU A 1 117 ? 16.136 -5.579 -12.654 1.00 84.62 117 GLU A O 1
ATOM 959 N N . THR A 1 118 ? 14.923 -3.895 -11.829 1.00 85.12 118 THR A N 1
ATOM 960 C CA . THR A 1 118 ? 14.678 -3.325 -13.158 1.00 85.12 118 THR A CA 1
ATOM 961 C C . THR A 1 118 ? 15.900 -2.566 -13.671 1.00 85.12 118 THR A C 1
ATOM 963 O O . THR A 1 118 ? 16.500 -1.748 -12.985 1.00 85.12 118 THR A O 1
ATOM 966 N N . SER A 1 119 ? 16.264 -2.813 -14.929 1.00 84.00 119 SER A N 1
ATOM 967 C CA . SER A 1 119 ? 17.317 -2.062 -15.634 1.00 84.00 119 SER A CA 1
ATOM 968 C C . SER A 1 119 ? 16.747 -1.013 -16.596 1.00 84.00 119 SER A C 1
ATOM 970 O O . SER A 1 119 ? 17.491 -0.416 -17.373 1.00 84.00 119 SER A O 1
ATOM 972 N N . ILE A 1 120 ? 15.421 -0.838 -16.612 1.00 88.12 120 ILE A N 1
ATOM 973 C CA . ILE A 1 120 ? 14.711 0.018 -17.566 1.00 88.12 120 ILE A CA 1
ATOM 974 C C . ILE A 1 120 ? 14.331 1.324 -16.854 1.00 88.12 120 ILE A C 1
ATOM 976 O O . ILE A 1 120 ? 13.415 1.300 -16.029 1.00 88.12 120 ILE A O 1
ATOM 980 N N . PRO A 1 121 ? 14.953 2.472 -17.195 1.00 88.69 121 PRO A N 1
ATOM 981 C CA . PRO A 1 121 ? 14.786 3.718 -16.439 1.00 88.69 121 PRO A CA 1
ATOM 982 C C . PRO A 1 121 ? 13.333 4.176 -16.282 1.00 88.69 121 PRO A C 1
ATOM 984 O O . PRO A 1 121 ? 12.924 4.576 -15.201 1.00 88.69 121 PRO A O 1
ATOM 987 N N . ARG A 1 122 ? 12.510 4.056 -17.332 1.00 87.75 122 ARG A N 1
ATOM 988 C CA . ARG A 1 122 ? 11.092 4.454 -17.266 1.00 87.75 122 ARG A CA 1
ATOM 989 C C . ARG A 1 122 ? 10.268 3.586 -16.311 1.00 87.75 122 ARG A C 1
ATOM 991 O O . ARG A 1 122 ? 9.365 4.078 -15.646 1.00 87.75 122 ARG A O 1
ATOM 998 N N . VAL A 1 123 ? 10.572 2.291 -16.249 1.00 88.12 123 VAL A N 1
ATOM 999 C CA . VAL A 1 123 ? 9.916 1.355 -15.324 1.00 88.12 123 VAL A CA 1
ATOM 1000 C C . VAL A 1 123 ? 10.375 1.626 -13.892 1.00 88.12 123 VAL A C 1
ATOM 1002 O O . VAL A 1 123 ? 9.567 1.612 -12.969 1.00 88.12 123 VAL A O 1
ATOM 1005 N N . GLU A 1 124 ? 11.665 1.913 -13.717 1.00 90.50 124 GLU A N 1
ATOM 1006 C CA . GLU A 1 124 ? 12.240 2.318 -12.435 1.00 90.50 124 GLU A CA 1
ATOM 1007 C C . GLU A 1 124 ? 11.569 3.591 -11.895 1.00 90.50 124 GLU A C 1
ATOM 1009 O O . GLU A 1 124 ? 11.135 3.624 -10.745 1.00 90.50 124 GLU A O 1
ATOM 1014 N N . GLU A 1 125 ? 11.433 4.624 -12.730 1.00 90.19 125 GLU A N 1
ATOM 1015 C CA . GLU A 1 125 ? 10.743 5.875 -12.392 1.00 90.19 125 GLU A CA 1
ATOM 1016 C C . GLU A 1 125 ? 9.273 5.643 -12.031 1.00 90.19 125 GLU A C 1
ATOM 1018 O O . GLU A 1 125 ? 8.786 6.202 -11.046 1.00 90.19 125 GLU A O 1
ATOM 1023 N N . PHE A 1 126 ? 8.579 4.779 -12.776 1.00 89.12 126 PHE A N 1
ATOM 1024 C CA . PHE A 1 126 ? 7.197 4.411 -12.480 1.00 89.12 126 PHE A CA 1
ATOM 1025 C C . PHE A 1 126 ? 7.058 3.767 -11.092 1.00 89.12 126 PHE A C 1
ATOM 1027 O O . PHE A 1 126 ? 6.242 4.218 -10.283 1.00 89.12 126 PHE A O 1
ATOM 1034 N N . PHE A 1 127 ? 7.877 2.758 -10.775 1.00 89.94 127 PHE A N 1
ATOM 1035 C CA . PHE A 1 127 ? 7.824 2.118 -9.459 1.00 89.94 127 PHE A CA 1
ATOM 1036 C C . PHE A 1 127 ? 8.266 3.051 -8.330 1.00 89.94 127 PHE A C 1
ATOM 1038 O O . PHE A 1 127 ? 7.661 3.012 -7.259 1.00 89.94 127 PHE A O 1
ATOM 1045 N N . LYS A 1 128 ? 9.247 3.936 -8.558 1.00 91.00 128 LYS A N 1
ATOM 1046 C CA . LYS A 1 128 ? 9.619 4.982 -7.589 1.00 91.00 128 LYS A CA 1
ATOM 1047 C C . LYS A 1 128 ? 8.451 5.912 -7.295 1.00 91.00 128 LYS A C 1
ATOM 1049 O O . LYS A 1 128 ? 8.144 6.131 -6.130 1.00 91.00 128 LYS A O 1
ATOM 1054 N N . SER A 1 129 ? 7.759 6.395 -8.327 1.00 89.44 129 SER A N 1
ATOM 1055 C CA . SER A 1 129 ? 6.588 7.255 -8.142 1.00 89.44 129 SER A CA 1
ATOM 1056 C C . SER A 1 129 ? 5.492 6.563 -7.330 1.00 89.44 129 SER A C 1
ATOM 1058 O O . SER A 1 129 ? 4.841 7.215 -6.515 1.00 89.44 129 SER A O 1
ATOM 1060 N N . LEU A 1 130 ? 5.278 5.261 -7.542 1.00 88.00 130 LEU A N 1
ATOM 1061 C CA . LEU A 1 130 ? 4.304 4.495 -6.770 1.00 88.00 130 LEU A CA 1
ATOM 1062 C C . LEU A 1 130 ? 4.754 4.305 -5.315 1.00 88.00 130 LEU A C 1
ATOM 1064 O O . LEU A 1 130 ? 3.971 4.544 -4.397 1.00 88.00 130 LEU A O 1
ATOM 1068 N N . ARG A 1 131 ? 6.018 3.935 -5.095 1.00 91.44 131 ARG A N 1
ATOM 1069 C CA . ARG A 1 131 ? 6.599 3.785 -3.755 1.00 91.44 131 ARG A CA 1
ATOM 1070 C C . ARG A 1 131 ? 6.526 5.086 -2.966 1.00 91.44 131 ARG A C 1
ATOM 1072 O O . ARG A 1 131 ? 6.114 5.065 -1.814 1.00 91.44 131 ARG A O 1
ATOM 1079 N N . ASP A 1 132 ? 6.879 6.208 -3.582 1.00 90.62 132 ASP A N 1
ATOM 1080 C CA . ASP A 1 132 ? 6.849 7.519 -2.931 1.00 90.62 132 ASP A CA 1
ATOM 1081 C C . ASP A 1 132 ? 5.415 7.894 -2.515 1.00 90.62 132 ASP A C 1
ATOM 1083 O O . ASP A 1 132 ? 5.208 8.460 -1.440 1.00 90.62 132 ASP A O 1
ATOM 1087 N N . HIS A 1 133 ? 4.409 7.512 -3.313 1.00 86.94 133 HIS A N 1
ATOM 1088 C CA . HIS A 1 133 ? 3.001 7.689 -2.956 1.00 86.94 133 HIS A CA 1
ATOM 1089 C C . HIS A 1 133 ? 2.602 6.849 -1.730 1.00 86.94 133 HIS A C 1
ATOM 1091 O O . HIS A 1 133 ? 1.998 7.382 -0.797 1.00 86.94 133 HIS A O 1
ATOM 1097 N N . VAL A 1 134 ? 2.982 5.565 -1.694 1.00 86.31 134 VAL A N 1
ATOM 1098 C CA . VAL A 1 134 ? 2.738 4.675 -0.540 1.00 86.31 134 VAL A CA 1
ATOM 1099 C C . VAL A 1 134 ? 3.461 5.195 0.708 1.00 86.31 134 VAL A C 1
ATOM 1101 O O . VAL A 1 134 ? 2.865 5.301 1.778 1.00 86.31 134 VAL A O 1
ATOM 1104 N N . GLN A 1 135 ? 4.723 5.600 0.572 1.00 87.50 135 GLN A N 1
ATOM 1105 C CA . GLN A 1 135 ? 5.546 6.084 1.678 1.00 87.50 135 GLN A CA 1
ATOM 1106 C C . GLN A 1 135 ? 5.021 7.397 2.269 1.00 87.50 135 GLN A C 1
ATOM 1108 O O . GLN A 1 135 ? 4.975 7.547 3.492 1.00 87.50 135 GLN A O 1
ATOM 1113 N N . SER A 1 136 ? 4.594 8.342 1.425 1.00 86.31 136 SER A N 1
ATOM 1114 C CA . SER A 1 136 ? 4.000 9.600 1.889 1.00 86.31 136 SER A CA 1
ATOM 1115 C C . SER A 1 136 ? 2.753 9.353 2.739 1.00 86.31 136 SER A C 1
ATOM 1117 O O . SER A 1 136 ? 2.529 10.062 3.718 1.00 86.31 136 SER A O 1
ATOM 1119 N N . ARG A 1 137 ? 1.950 8.348 2.385 1.00 81.75 137 ARG A N 1
ATOM 1120 C CA . ARG A 1 137 ? 0.726 7.994 3.111 1.00 81.75 137 ARG A CA 1
ATOM 1121 C C . ARG A 1 137 ? 1.014 7.238 4.400 1.00 81.75 137 ARG A C 1
ATOM 1123 O O . ARG A 1 137 ? 0.485 7.604 5.444 1.00 81.75 137 ARG A O 1
ATOM 1130 N N . ALA A 1 138 ? 1.934 6.275 4.371 1.00 83.81 138 ALA A N 1
ATOM 1131 C CA . ALA A 1 138 ? 2.404 5.603 5.582 1.00 83.81 138 ALA A CA 1
ATOM 1132 C C . ALA A 1 138 ? 2.924 6.614 6.627 1.00 83.81 138 ALA A C 1
ATOM 1134 O O . ALA A 1 138 ? 2.651 6.489 7.822 1.00 83.81 138 ALA A O 1
ATOM 1135 N N . ALA A 1 139 ? 3.613 7.671 6.177 1.00 82.38 139 ALA A N 1
ATOM 1136 C CA . ALA A 1 139 ? 4.057 8.760 7.043 1.00 82.38 139 ALA A CA 1
ATOM 1137 C C . ALA A 1 139 ? 2.895 9.589 7.628 1.00 82.38 139 ALA A C 1
ATOM 1139 O O . ALA A 1 139 ? 2.977 10.003 8.787 1.00 82.38 139 ALA A O 1
ATOM 1140 N N . GLN A 1 140 ? 1.814 9.812 6.869 1.00 80.12 140 GLN A N 1
ATOM 1141 C CA . GLN A 1 140 ? 0.604 10.487 7.363 1.00 80.12 140 GLN A CA 1
ATOM 1142 C C . GLN A 1 140 ? -0.083 9.671 8.465 1.00 80.12 140 GLN A C 1
ATOM 1144 O O . GLN A 1 140 ? -0.403 10.228 9.516 1.00 80.12 140 GLN A O 1
ATOM 1149 N N . HIS A 1 141 ? -0.220 8.354 8.278 1.00 78.75 141 HIS A N 1
ATOM 1150 C CA . HIS A 1 141 ? -0.797 7.443 9.279 1.00 78.75 141 HIS A CA 1
ATOM 1151 C C . HIS A 1 141 ? 0.024 7.423 10.577 1.00 78.75 141 HIS A C 1
ATOM 1153 O O . HIS A 1 141 ? -0.517 7.545 11.681 1.00 78.75 141 HIS A O 1
ATOM 1159 N N . ALA A 1 142 ? 1.352 7.360 10.452 1.00 73.69 142 ALA A N 1
ATOM 1160 C CA . ALA A 1 142 ? 2.261 7.389 11.596 1.00 73.69 142 ALA A CA 1
ATOM 1161 C C . ALA A 1 142 ? 2.193 8.715 12.379 1.00 73.69 142 ALA A C 1
ATOM 1163 O O . ALA A 1 142 ? 2.298 8.722 13.608 1.00 73.69 142 ALA A O 1
ATOM 1164 N N . TRP A 1 143 ? 2.021 9.845 11.685 1.00 57.59 143 TRP A N 1
ATOM 1165 C CA . TRP A 1 143 ? 1.901 11.158 12.323 1.00 57.59 143 TRP A CA 1
ATOM 1166 C C . TRP A 1 143 ? 0.552 11.350 13.023 1.00 57.59 143 TRP A C 1
ATOM 1168 O O . TRP A 1 143 ? 0.545 11.782 14.177 1.00 57.59 143 TRP A O 1
ATOM 1178 N N . ALA A 1 144 ? -0.556 10.945 12.390 1.00 64.38 144 ALA A N 1
ATOM 1179 C CA . ALA A 1 144 ? -1.894 11.012 12.984 1.00 64.38 144 ALA A CA 1
ATOM 1180 C C . ALA A 1 144 ? -1.962 10.268 14.332 1.00 64.38 144 ALA A C 1
ATOM 1182 O O . ALA A 1 144 ? -2.499 10.781 15.310 1.00 64.38 144 ALA A O 1
ATOM 1183 N N . THR A 1 145 ? -1.308 9.108 14.424 1.00 63.31 145 THR A N 1
ATOM 1184 C CA . THR A 1 145 ? -1.222 8.325 15.671 1.00 63.31 145 THR A CA 1
ATOM 1185 C C . THR A 1 145 ? -0.458 9.062 16.776 1.00 63.31 145 THR A C 1
ATOM 1187 O O . THR A 1 145 ? -0.829 9.009 17.948 1.00 63.31 145 THR A O 1
ATOM 1190 N N . ARG A 1 146 ? 0.619 9.775 16.417 1.00 58.19 146 ARG A N 1
ATOM 1191 C CA . ARG A 1 146 ? 1.501 10.457 17.376 1.00 58.19 146 ARG A CA 1
ATOM 1192 C C . ARG A 1 146 ? 0.888 11.753 17.921 1.00 58.19 146 ARG A C 1
ATOM 1194 O O . ARG A 1 146 ? 1.118 12.074 19.085 1.00 58.19 146 ARG A O 1
ATOM 1201 N N . GLU A 1 147 ? 0.116 12.489 17.121 1.00 52.25 147 GLU A N 1
ATOM 1202 C CA . GLU A 1 147 ? -0.616 13.672 17.604 1.00 52.25 147 GLU A CA 1
ATOM 1203 C C . GLU A 1 147 ? -1.815 13.306 18.482 1.00 52.25 147 GLU A C 1
ATOM 1205 O O . GLU A 1 147 ? -2.014 13.951 19.512 1.00 52.25 147 GLU A O 1
ATOM 1210 N N . GLU A 1 148 ? -2.538 12.224 18.176 1.00 49.97 148 GLU A N 1
ATOM 1211 C CA . GLU A 1 148 ? -3.614 11.730 19.047 1.00 49.97 148 GLU A CA 1
ATOM 1212 C C . GLU A 1 148 ? -3.118 11.335 20.452 1.00 49.97 148 GLU A C 1
ATOM 1214 O O . GLU A 1 148 ? -3.863 11.448 21.428 1.00 49.97 148 GLU A O 1
ATOM 1219 N N . GLN A 1 149 ? -1.856 10.907 20.577 1.00 46.72 149 GLN A N 1
ATOM 1220 C CA . GLN A 1 149 ? -1.204 10.648 21.867 1.00 46.72 149 GLN A CA 1
ATOM 1221 C C . GLN A 1 149 ? -0.762 11.934 22.591 1.00 46.72 149 G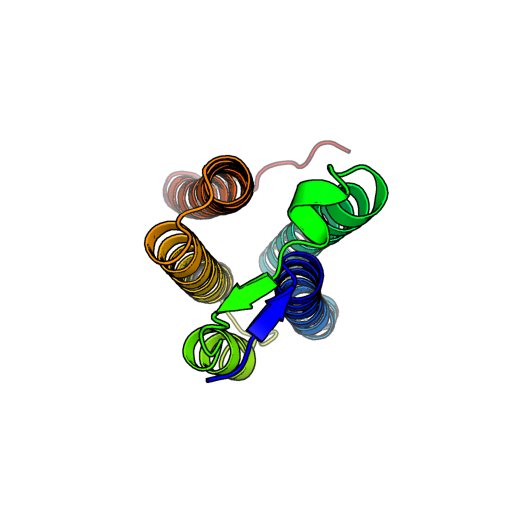LN A C 1
ATOM 1223 O O . GLN A 1 149 ? -0.594 11.926 23.813 1.00 46.72 149 GLN A O 1
ATOM 1228 N N . ALA A 1 150 ? -0.576 13.040 21.863 1.00 50.06 150 ALA A N 1
ATOM 1229 C CA . ALA A 1 150 ? -0.124 14.325 22.399 1.00 50.06 150 ALA A CA 1
ATOM 1230 C C . ALA A 1 150 ? -1.277 15.294 22.731 1.00 50.06 150 ALA A C 1
ATOM 1232 O O . ALA A 1 150 ? -1.096 16.194 23.555 1.00 50.06 150 ALA A O 1
ATOM 1233 N N . GLY A 1 151 ? -2.462 15.110 22.145 1.00 43.56 151 GLY A N 1
ATOM 1234 C CA . GLY A 1 151 ? -3.624 15.962 22.373 1.00 43.56 151 GLY A CA 1
ATOM 1235 C C . GLY A 1 151 ? -4.922 15.299 21.922 1.00 43.56 151 GLY A C 1
ATOM 1236 O O . GLY A 1 151 ? -5.072 14.892 20.779 1.00 43.56 151 GLY A O 1
ATOM 1237 N N . SER A 1 152 ? -5.878 15.209 22.843 1.00 48.19 152 SER A N 1
ATOM 1238 C CA . SER A 1 152 ? -7.250 14.767 22.601 1.00 48.19 152 SER A CA 1
ATOM 1239 C C . SER A 1 152 ? -7.966 15.675 21.593 1.00 48.19 152 SER A C 1
ATOM 1241 O O . SER A 1 152 ? -8.548 16.669 22.010 1.00 48.19 152 SER A O 1
ATOM 1243 N N . ASP A 1 153 ? -7.973 15.319 20.311 1.00 44.03 153 ASP A N 1
ATOM 1244 C CA . ASP A 1 153 ? -9.113 15.512 19.403 1.00 44.03 153 ASP A CA 1
ATOM 1245 C C . ASP A 1 153 ? -8.859 14.765 18.087 1.00 44.03 153 ASP A C 1
ATOM 1247 O O . ASP A 1 153 ? -7.791 14.867 17.491 1.00 44.03 153 ASP A O 1
ATOM 1251 N N . LEU A 1 154 ? -9.844 13.976 17.651 1.00 47.50 154 LEU A N 1
ATOM 1252 C CA . LEU A 1 154 ? -9.819 13.305 16.351 1.00 47.50 154 LEU A CA 1
ATOM 1253 C C . LEU A 1 154 ? -9.713 14.344 15.222 1.00 47.50 154 LEU A C 1
ATOM 1255 O O . LEU A 1 154 ? -10.372 15.385 15.318 1.00 47.50 154 LEU A O 1
ATOM 1259 N N . PRO A 1 155 ? -8.996 14.060 14.117 1.00 43.00 155 PRO A N 1
ATOM 1260 C CA . PRO A 1 155 ? -9.081 14.894 12.929 1.00 43.00 155 PRO A CA 1
ATOM 1261 C C . PRO A 1 155 ? -10.539 14.935 12.456 1.00 43.00 155 PRO A C 1
ATOM 1263 O O . PRO A 1 155 ? -11.132 13.918 12.086 1.00 43.00 155 PRO A O 1
ATOM 1266 N N . GLN A 1 156 ? -11.137 16.126 12.501 1.00 38.50 156 GLN A N 1
ATOM 1267 C CA . GLN A 1 156 ? -12.391 16.396 11.815 1.00 38.50 156 GLN A CA 1
ATOM 1268 C C . GLN A 1 156 ? -12.100 16.312 10.318 1.00 38.50 156 GLN A C 1
ATOM 1270 O O . GLN A 1 156 ? -11.569 17.246 9.724 1.00 38.50 156 GLN A O 1
ATOM 1275 N N . PHE A 1 157 ? -12.406 15.166 9.716 1.00 39.91 157 PHE A N 1
ATOM 1276 C CA . PHE A 1 157 ? -12.495 15.056 8.268 1.00 39.91 157 PHE A CA 1
ATOM 1277 C C . PHE A 1 157 ? -13.665 15.936 7.818 1.00 39.91 157 PHE A C 1
ATOM 1279 O O . PHE A 1 157 ? -14.826 15.539 7.937 1.00 39.91 157 PHE A O 1
ATOM 1286 N N . GLU A 1 158 ? -13.369 17.162 7.381 1.00 34.94 158 GLU A N 1
ATOM 1287 C CA . GLU A 1 158 ? -14.351 18.004 6.701 1.00 34.94 158 GLU A CA 1
ATOM 1288 C C . GLU A 1 158 ? -14.748 17.322 5.381 1.00 34.94 158 GLU A C 1
ATOM 1290 O O . GLU A 1 158 ? -13.891 16.950 4.577 1.00 34.94 158 GLU A O 1
ATOM 1295 N N . LEU A 1 159 ? -16.058 17.093 5.228 1.00 32.72 159 LEU A N 1
ATOM 1296 C CA . LEU A 1 159 ? -16.720 16.545 4.038 1.00 32.72 159 LEU A CA 1
ATOM 1297 C C . LEU A 1 159 ? -16.790 17.568 2.900 1.00 32.72 159 LEU A C 1
ATOM 1299 O O . LEU A 1 159 ? -17.048 18.756 3.199 1.00 32.72 159 LEU A O 1
#

Sequence (159 aa):
MAYETVRNIVELIRDKHRQMRDALEAPRARAKSPKVAVTLEYLQKDEQELQLMLGNAQSTGEKEVLDTWLQYIPDEELQATVAQTEFTPDMSVEDIIEEKMKFDQAMIEFLDHNIRETSIPRVEEFFKSLRDHVQSRAAQHAWATREEQAGSDLPQFEL